Protein AF-A0A371X0A0-F1 (afdb_monomer_lite)

Structure (mmCIF, N/CA/C/O backbone):
data_AF-A0A371X0A0-F1
#
_entry.id   AF-A0A371X0A0-F1
#
loop_
_atom_site.group_PDB
_atom_site.id
_atom_site.type_symbol
_atom_site.label_atom_id
_atom_site.label_alt_id
_atom_site.label_comp_id
_atom_site.label_asym_id
_atom_site.label_entity_id
_atom_site.label_seq_id
_atom_site.pdbx_PDB_ins_code
_atom_site.Cartn_x
_atom_site.Cartn_y
_atom_site.Cartn_z
_atom_site.occupancy
_atom_site.B_iso_or_equiv
_atom_site.auth_seq_id
_atom_site.auth_comp_id
_atom_site.auth_asym_id
_atom_site.auth_atom_id
_atom_site.pdbx_PDB_model_num
ATOM 1 N N . MET A 1 1 ? 24.838 6.302 11.902 1.00 63.06 1 MET A N 1
ATOM 2 C CA . MET A 1 1 ? 24.382 4.923 12.227 1.00 63.06 1 MET A CA 1
ATOM 3 C C . MET A 1 1 ? 23.405 4.929 13.405 1.00 63.06 1 MET A C 1
ATOM 5 O O . MET A 1 1 ? 22.375 4.279 13.304 1.00 63.06 1 MET A O 1
ATOM 9 N N . SER A 1 2 ? 23.668 5.689 14.478 1.00 81.62 2 SER A N 1
ATOM 10 C CA . SER A 1 2 ? 22.725 5.926 15.591 1.00 81.62 2 SER A CA 1
ATOM 11 C C . SER A 1 2 ? 21.409 6.578 15.155 1.00 81.62 2 SER A C 1
ATOM 13 O O . SER A 1 2 ? 20.341 6.151 15.583 1.00 81.62 2 SER A O 1
ATOM 15 N N . ASP A 1 3 ? 21.477 7.566 14.261 1.00 92.31 3 ASP A N 1
ATOM 16 C CA . ASP A 1 3 ? 20.307 8.371 13.875 1.00 92.31 3 ASP A CA 1
ATOM 17 C C . ASP A 1 3 ? 19.263 7.549 13.117 1.00 92.31 3 ASP A C 1
ATOM 19 O O . ASP A 1 3 ? 18.068 7.770 13.268 1.00 92.31 3 ASP A O 1
ATOM 23 N N . PHE A 1 4 ? 19.706 6.539 12.360 1.00 94.00 4 PHE A N 1
ATOM 24 C CA . PHE A 1 4 ? 18.820 5.611 11.661 1.00 94.00 4 PHE A CA 1
ATOM 25 C C . PHE A 1 4 ? 17.914 4.859 12.642 1.00 94.00 4 PHE A C 1
ATOM 27 O O . PHE A 1 4 ? 16.696 4.858 12.484 1.00 94.00 4 PHE A O 1
ATOM 34 N N . TRP A 1 5 ? 18.497 4.267 13.689 1.00 94.19 5 TRP A N 1
ATOM 35 C CA . TRP A 1 5 ? 17.734 3.553 14.716 1.00 94.19 5 TRP A CA 1
ATOM 36 C C . TRP A 1 5 ? 16.781 4.480 15.462 1.00 94.19 5 TRP A C 1
ATOM 38 O O . TRP A 1 5 ? 15.639 4.108 15.729 1.00 94.19 5 TRP A O 1
ATOM 48 N N . LEU A 1 6 ? 17.230 5.703 15.739 1.00 95.75 6 LEU A N 1
ATOM 49 C CA . LEU A 1 6 ? 16.415 6.726 16.381 1.00 95.75 6 LEU A CA 1
ATOM 50 C C . LEU A 1 6 ? 15.191 7.081 15.515 1.00 95.75 6 LEU A C 1
ATOM 52 O O . LEU A 1 6 ? 14.067 7.080 16.015 1.00 95.75 6 LEU A O 1
ATOM 56 N N . ILE A 1 7 ? 15.383 7.287 14.207 1.00 96.00 7 ILE A N 1
ATOM 57 C CA . ILE A 1 7 ? 14.298 7.559 13.251 1.00 96.00 7 ILE A CA 1
ATOM 58 C C . ILE A 1 7 ? 13.327 6.379 13.162 1.00 96.00 7 ILE A C 1
ATOM 60 O O . ILE A 1 7 ? 12.119 6.597 13.203 1.00 96.00 7 ILE A O 1
ATOM 64 N N . VAL A 1 8 ? 13.818 5.139 13.074 1.00 95.88 8 VAL A N 1
ATOM 65 C CA . VAL A 1 8 ? 12.957 3.944 12.990 1.00 95.88 8 VAL A CA 1
ATOM 66 C C . VAL A 1 8 ? 12.071 3.819 14.231 1.00 95.88 8 VAL A C 1
ATOM 68 O O . VAL A 1 8 ? 10.864 3.600 14.106 1.00 95.88 8 VAL A O 1
ATOM 71 N N . VAL A 1 9 ? 12.641 4.005 15.425 1.00 96.50 9 VAL A N 1
ATOM 72 C CA . VAL A 1 9 ? 11.882 3.942 16.683 1.00 96.50 9 VAL A CA 1
ATOM 73 C C . VAL A 1 9 ? 10.857 5.073 16.762 1.00 96.50 9 VAL A C 1
ATOM 75 O O . VAL A 1 9 ? 9.696 4.816 17.086 1.00 96.50 9 VAL A O 1
ATOM 78 N N . LEU A 1 10 ? 11.241 6.307 16.423 1.00 96.94 10 LEU A N 1
ATOM 79 C CA . LEU A 1 10 ? 10.322 7.449 16.437 1.00 96.94 10 LEU A CA 1
ATOM 80 C C . LEU A 1 10 ? 9.198 7.310 15.403 1.00 96.94 10 LEU A C 1
ATOM 82 O O . LEU A 1 10 ? 8.045 7.586 15.726 1.00 96.94 10 LEU A O 1
ATOM 86 N N . ALA A 1 11 ? 9.495 6.840 14.191 1.00 96.75 11 ALA A N 1
ATOM 87 C CA . ALA A 1 11 ? 8.492 6.590 13.157 1.00 96.75 11 ALA A CA 1
ATOM 88 C C . ALA A 1 11 ? 7.511 5.485 13.580 1.00 96.75 11 ALA A C 1
ATOM 90 O O . ALA A 1 11 ? 6.297 5.623 13.401 1.00 96.75 11 ALA A O 1
ATOM 91 N N . GLY A 1 12 ? 8.017 4.416 14.204 1.00 96.38 12 GLY A N 1
ATOM 92 C CA . GLY A 1 12 ? 7.185 3.364 14.786 1.00 96.38 12 GLY A CA 1
ATOM 93 C C . GLY A 1 12 ? 6.273 3.899 15.891 1.00 96.38 12 GLY A C 1
ATOM 94 O O . GLY A 1 12 ? 5.063 3.666 15.860 1.00 96.38 12 GLY A O 1
ATOM 95 N N . LEU A 1 13 ? 6.824 4.682 16.824 1.00 97.62 13 LEU A N 1
ATOM 96 C CA . LEU A 1 13 ? 6.052 5.319 17.893 1.00 97.62 13 LEU A CA 1
ATOM 97 C C . LEU A 1 13 ? 4.958 6.234 17.325 1.00 97.62 13 LEU A C 1
ATOM 99 O O . LEU A 1 13 ? 3.805 6.140 17.742 1.00 97.62 13 LEU A O 1
ATOM 103 N N . LEU A 1 14 ? 5.293 7.067 16.338 1.00 97.06 14 LEU A N 1
ATOM 104 C CA . LEU A 1 14 ? 4.350 7.974 15.684 1.00 97.06 14 LEU A CA 1
ATOM 105 C C . LEU A 1 14 ? 3.230 7.215 14.953 1.00 97.06 14 LEU A C 1
ATOM 107 O O . LEU A 1 14 ? 2.072 7.634 14.986 1.00 97.06 14 LEU A O 1
ATOM 111 N N . THR A 1 15 ? 3.541 6.065 14.349 1.00 95.69 15 THR A N 1
ATOM 112 C CA . THR A 1 15 ? 2.549 5.190 13.700 1.00 95.69 15 THR A CA 1
ATOM 113 C C . THR A 1 15 ? 1.531 4.663 14.712 1.00 95.69 15 THR A C 1
ATOM 115 O O . THR A 1 15 ? 0.322 4.716 14.478 1.00 95.69 15 THR A O 1
ATOM 118 N N . TYR A 1 16 ? 1.989 4.194 15.875 1.00 96.56 16 TYR A N 1
ATOM 119 C CA . TYR A 1 16 ? 1.075 3.745 16.927 1.00 96.56 16 TYR A CA 1
ATOM 120 C C . TYR A 1 16 ? 0.294 4.905 17.543 1.00 96.56 16 TYR A C 1
ATOM 122 O O . TYR A 1 16 ? -0.909 4.772 17.768 1.00 96.56 16 TYR A O 1
ATOM 130 N N . LEU A 1 17 ? 0.941 6.052 17.760 1.00 97.06 17 LEU A N 1
ATOM 131 C CA . LEU A 1 17 ? 0.300 7.235 18.327 1.00 97.06 17 LEU A CA 1
ATOM 132 C C . LEU A 1 17 ? -0.828 7.756 17.426 1.00 97.06 17 LEU A C 1
ATOM 134 O O . LEU A 1 17 ? -1.921 8.028 17.915 1.00 97.06 17 LEU A O 1
ATOM 138 N N . THR A 1 18 ? -0.601 7.833 16.113 1.00 94.81 18 THR A N 1
ATOM 139 C CA . THR A 1 18 ? -1.629 8.244 15.141 1.00 94.81 18 THR A CA 1
ATOM 140 C C . THR A 1 18 ? -2.768 7.227 15.049 1.00 94.81 18 THR A C 1
ATOM 142 O O . THR A 1 18 ? -3.935 7.621 14.998 1.00 94.81 18 THR A O 1
ATOM 145 N N . ARG A 1 19 ? -2.471 5.921 15.127 1.00 95.06 19 ARG A N 1
ATOM 146 C CA . ARG A 1 19 ? -3.497 4.865 15.152 1.00 95.06 19 ARG A CA 1
ATOM 147 C C . ARG A 1 19 ? -4.380 4.930 16.399 1.00 95.06 19 ARG A C 1
ATOM 149 O O . ARG A 1 19 ? -5.604 4.862 16.287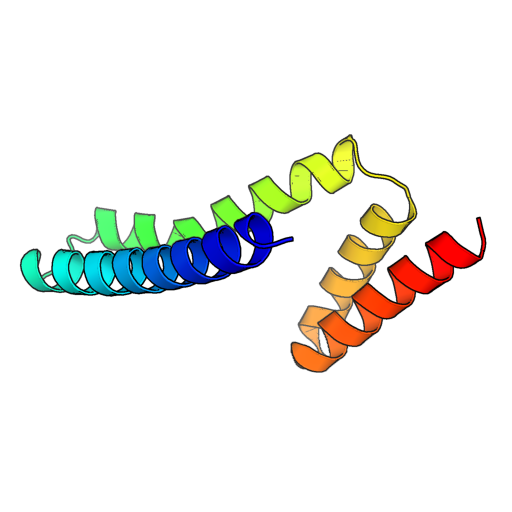 1.00 95.06 19 ARG A O 1
ATOM 156 N N . ILE A 1 20 ? -3.770 5.078 17.577 1.00 96.31 20 ILE A N 1
ATOM 157 C CA . ILE A 1 20 ? -4.492 5.229 18.848 1.00 96.31 20 ILE A CA 1
ATOM 158 C C . ILE A 1 20 ? -5.294 6.532 18.833 1.00 96.31 20 ILE A C 1
ATOM 160 O O . ILE A 1 20 ? -6.473 6.519 19.175 1.00 96.31 20 ILE A O 1
ATOM 164 N N . GLY A 1 21 ? -4.692 7.633 18.378 1.00 94.25 21 GLY A N 1
ATOM 165 C CA . GLY A 1 21 ? -5.351 8.933 18.265 1.00 94.25 21 GLY A CA 1
ATOM 166 C C . GLY A 1 21 ? -6.607 8.883 17.397 1.00 94.25 21 GLY A C 1
ATOM 167 O O . GLY A 1 21 ? -7.657 9.356 17.826 1.00 94.25 21 GLY A O 1
ATOM 168 N N . GLY A 1 22 ? -6.543 8.237 16.228 1.00 91.81 22 GLY A N 1
ATOM 169 C CA . GLY A 1 22 ? -7.715 8.037 15.371 1.00 91.81 22 GLY A CA 1
ATOM 170 C C . GLY A 1 22 ? -8.819 7.225 16.054 1.00 91.81 22 GLY A C 1
ATOM 171 O O . GLY A 1 22 ? -9.985 7.617 16.021 1.00 91.81 22 GLY A O 1
ATOM 172 N N . HIS A 1 23 ? -8.460 6.134 16.738 1.00 92.75 23 HIS A N 1
ATOM 173 C CA . HIS A 1 23 ? -9.429 5.320 17.476 1.00 92.75 23 HIS A CA 1
ATOM 174 C C . HIS A 1 23 ? -10.091 6.096 18.627 1.00 92.75 23 HIS A C 1
ATOM 176 O O . HIS A 1 23 ? -11.308 6.032 18.795 1.00 92.75 23 HIS A O 1
ATOM 182 N N . LEU A 1 24 ? -9.309 6.861 19.396 1.00 94.38 24 LEU A N 1
ATOM 183 C CA . LEU A 1 24 ? -9.818 7.704 20.480 1.00 94.38 24 LEU A CA 1
ATOM 184 C C . LEU A 1 24 ? -10.716 8.831 19.961 1.00 94.38 24 LEU A C 1
ATOM 186 O O . LEU A 1 24 ? -11.746 9.098 20.572 1.00 94.38 24 LEU A O 1
ATOM 190 N N . LEU A 1 25 ? -10.366 9.456 18.833 1.00 91.19 25 LEU A N 1
ATOM 191 C CA . LEU A 1 25 ? -11.163 10.516 18.215 1.00 91.19 25 LEU A CA 1
ATOM 192 C C . LEU A 1 25 ? -12.524 9.993 17.743 1.00 91.19 25 LEU A C 1
ATOM 194 O O . LEU A 1 25 ? -13.550 10.584 18.074 1.00 91.19 25 LEU A O 1
ATOM 198 N N . ILE A 1 26 ? -12.547 8.861 17.029 1.00 91.31 26 ILE A N 1
ATOM 199 C CA . ILE A 1 26 ? -13.801 8.224 16.593 1.00 91.31 26 ILE A CA 1
ATOM 200 C C . ILE A 1 26 ? -14.643 7.839 17.815 1.00 91.31 26 ILE A C 1
ATOM 202 O O . ILE A 1 26 ? -15.842 8.111 17.854 1.00 91.31 26 ILE A O 1
ATOM 206 N N . LYS A 1 27 ? -14.009 7.285 18.856 1.00 90.88 27 LYS A N 1
ATOM 207 C CA . LYS A 1 27 ? -14.681 6.947 20.116 1.00 90.88 27 LYS A CA 1
ATOM 208 C C . LYS A 1 27 ? -15.251 8.179 20.834 1.00 90.88 27 LYS A C 1
ATOM 210 O O . LYS A 1 27 ? -16.310 8.071 21.441 1.00 90.88 27 LYS A O 1
ATOM 215 N N . ALA A 1 28 ? -14.574 9.326 20.773 1.00 88.38 28 ALA A N 1
ATOM 216 C CA . ALA A 1 28 ? -15.022 10.573 21.395 1.00 88.38 28 ALA A CA 1
ATOM 217 C C . ALA A 1 28 ? -16.211 11.213 20.660 1.00 88.38 28 ALA A C 1
ATOM 219 O O . ALA A 1 28 ? -17.076 11.800 21.303 1.00 88.38 28 ALA A O 1
ATOM 220 N N . ILE A 1 29 ? -16.270 11.080 19.330 1.00 86.50 29 ILE A N 1
ATOM 221 C CA . ILE A 1 29 ? -17.406 11.539 18.513 1.00 86.50 29 ILE A CA 1
ATOM 222 C C . ILE A 1 29 ? -18.649 10.671 18.771 1.00 86.50 29 ILE A C 1
ATOM 224 O O . ILE A 1 29 ? -19.774 11.163 18.709 1.00 86.50 29 ILE A O 1
ATOM 228 N N . GLY A 1 30 ? -18.457 9.392 19.108 1.00 84.88 30 GLY A N 1
ATOM 229 C CA . GLY A 1 30 ? -19.548 8.465 19.387 1.00 84.88 30 GLY A CA 1
ATOM 230 C C . GLY A 1 30 ? -20.234 8.024 18.097 1.00 84.88 30 GLY A C 1
ATOM 231 O O . GLY A 1 30 ? -19.736 7.136 17.409 1.00 84.88 30 GLY A O 1
ATOM 232 N N . THR A 1 31 ? -21.379 8.624 17.766 1.00 86.50 31 THR A N 1
ATOM 233 C CA . THR A 1 31 ? -22.119 8.312 16.536 1.00 86.50 31 THR A CA 1
ATOM 234 C C . THR A 1 31 ? -21.579 9.120 15.359 1.00 86.50 31 THR A C 1
ATOM 236 O O . THR A 1 31 ? -21.654 10.349 15.326 1.00 86.50 31 THR A O 1
ATOM 239 N N . LEU A 1 32 ? -21.029 8.425 14.362 1.00 86.88 32 LEU A N 1
ATOM 240 C CA . LEU A 1 32 ? -20.532 9.061 13.146 1.00 86.88 32 LEU A CA 1
ATOM 241 C C . LEU A 1 32 ? -21.719 9.592 12.319 1.00 86.88 32 LEU A C 1
ATOM 243 O O . LEU A 1 32 ? -22.633 8.829 12.009 1.00 86.88 32 LEU A O 1
ATOM 247 N N . PRO A 1 33 ? -21.747 10.887 11.951 1.00 90.75 33 PRO A N 1
ATOM 248 C CA . PRO A 1 33 ? -22.784 11.405 11.070 1.00 90.75 33 PRO A CA 1
ATOM 249 C C . PRO A 1 33 ? -22.628 10.803 9.658 1.00 90.75 33 PRO A C 1
ATOM 251 O O . PRO A 1 33 ? -21.492 10.641 9.202 1.00 90.75 33 PRO A O 1
ATOM 254 N N . PRO A 1 34 ? -23.723 10.580 8.901 1.00 91.31 34 PRO A N 1
ATOM 255 C CA . PRO A 1 34 ? -23.680 9.871 7.612 1.00 91.31 34 PRO A CA 1
ATOM 256 C C . PRO A 1 34 ? -22.706 10.463 6.580 1.00 91.31 34 PRO A C 1
ATOM 258 O O . PRO A 1 34 ? -22.139 9.757 5.753 1.00 91.31 34 PRO A O 1
ATOM 261 N N . ARG A 1 35 ? -22.481 11.784 6.629 1.00 93.38 35 ARG A N 1
ATOM 262 C CA . ARG A 1 35 ? -21.549 12.483 5.727 1.00 93.38 35 ARG A CA 1
ATOM 263 C C . ARG A 1 35 ? -20.084 12.179 6.048 1.00 93.38 35 ARG A C 1
ATOM 265 O O . ARG A 1 35 ? -19.262 12.181 5.140 1.00 93.38 35 ARG A O 1
ATOM 272 N N . LEU A 1 36 ? -19.759 11.964 7.325 1.00 91.94 36 LEU A N 1
ATOM 273 C CA . LEU A 1 36 ? -18.399 11.655 7.761 1.00 91.94 36 LEU A CA 1
ATOM 274 C C . LEU A 1 36 ? -18.058 10.193 7.479 1.00 91.94 36 LEU A C 1
ATOM 276 O O . LEU A 1 36 ? -16.962 9.924 7.012 1.00 91.94 36 LEU A O 1
ATOM 280 N N . GLU A 1 37 ? -18.995 9.273 7.699 1.00 92.25 37 GLU A N 1
ATOM 281 C CA . GLU A 1 37 ? -18.823 7.856 7.357 1.00 92.25 37 GLU A CA 1
ATOM 282 C C . GLU A 1 37 ? -18.547 7.674 5.858 1.00 92.25 37 GLU A C 1
ATOM 284 O O . GLU A 1 37 ? -17.504 7.145 5.487 1.00 92.25 37 GLU A O 1
ATOM 289 N N . ALA A 1 38 ? -19.383 8.269 4.999 1.00 94.19 38 ALA A N 1
ATOM 290 C CA . ALA A 1 38 ? -19.170 8.241 3.551 1.00 94.19 38 ALA A CA 1
ATOM 291 C C . ALA A 1 38 ? -17.827 8.868 3.127 1.00 94.19 38 ALA A C 1
ATOM 293 O O . ALA A 1 38 ? -17.191 8.405 2.180 1.00 94.19 38 ALA A O 1
ATOM 294 N N . ALA A 1 39 ? -17.381 9.923 3.819 1.00 93.25 39 ALA A N 1
ATOM 295 C CA . ALA A 1 39 ? -16.071 10.510 3.566 1.00 93.25 39 ALA A CA 1
ATOM 296 C C . ALA A 1 39 ? -14.942 9.547 3.960 1.00 93.25 39 ALA A C 1
ATOM 298 O O . ALA A 1 39 ? -14.020 9.358 3.171 1.00 93.25 39 ALA A O 1
ATOM 299 N N . LEU A 1 40 ? -15.021 8.923 5.141 1.00 92.81 40 LEU A N 1
ATOM 300 C CA . LEU A 1 40 ? -14.025 7.969 5.637 1.00 92.81 40 LEU A CA 1
ATOM 301 C C . LEU A 1 40 ? -13.917 6.727 4.744 1.00 92.81 40 LEU A C 1
ATOM 303 O O . LEU A 1 40 ? -12.799 6.300 4.465 1.00 92.81 40 LEU A O 1
ATOM 307 N N . ASP A 1 41 ? -15.031 6.210 4.229 1.00 94.38 41 ASP A N 1
ATOM 308 C CA . ASP A 1 41 ? -15.039 5.079 3.290 1.00 94.38 41 ASP A C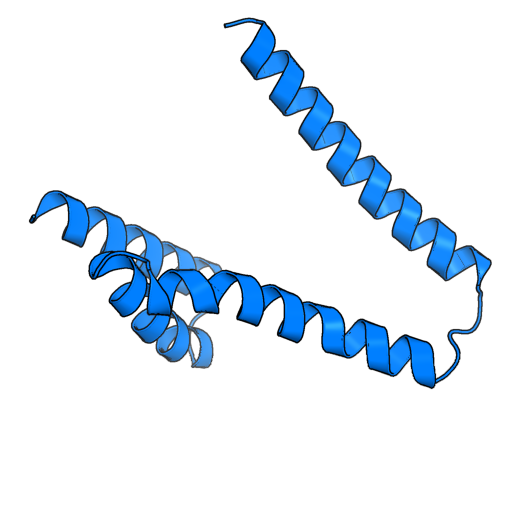A 1
ATOM 309 C C . ASP A 1 41 ? -14.379 5.420 1.944 1.00 94.38 41 ASP A C 1
ATOM 311 O O . ASP A 1 41 ? -13.786 4.557 1.291 1.00 94.38 41 ASP A O 1
ATOM 315 N N . ALA A 1 42 ? -14.422 6.691 1.532 1.00 95.75 42 ALA A N 1
ATOM 316 C CA . ALA A 1 42 ? -13.771 7.163 0.311 1.00 95.75 42 ALA A CA 1
ATOM 317 C C . ALA A 1 42 ? -12.258 7.412 0.478 1.00 95.75 42 ALA A C 1
ATOM 319 O O . ALA A 1 42 ? -11.522 7.392 -0.515 1.00 95.75 42 ALA A O 1
ATOM 320 N N . VAL A 1 43 ? -11.767 7.629 1.709 1.00 95.12 43 VAL A N 1
ATOM 321 C CA . VAL A 1 43 ? -10.352 7.958 1.978 1.00 95.12 43 VAL A CA 1
ATOM 322 C C . VAL A 1 43 ? -9.383 6.891 1.447 1.00 95.12 43 VAL A C 1
ATOM 324 O O . VAL A 1 43 ? -8.441 7.274 0.748 1.00 95.12 43 VAL A O 1
ATOM 327 N N . PRO A 1 44 ? -9.559 5.578 1.706 1.00 93.88 44 PRO A N 1
ATOM 328 C CA . PRO A 1 44 ? -8.614 4.564 1.239 1.00 93.88 44 PRO A CA 1
ATOM 329 C C . PRO A 1 44 ? -8.474 4.545 -0.282 1.00 93.88 44 PRO A C 1
ATOM 331 O O . PRO A 1 44 ? -7.358 4.498 -0.798 1.00 93.88 44 PRO A O 1
ATOM 334 N N . ALA A 1 45 ? -9.593 4.640 -1.005 1.00 92.81 45 ALA A N 1
ATOM 335 C CA . ALA A 1 45 ? -9.577 4.683 -2.462 1.00 92.81 45 ALA A CA 1
ATOM 336 C C . ALA A 1 45 ? -8.836 5.932 -2.967 1.00 92.81 45 ALA A C 1
ATOM 338 O O . ALA A 1 45 ? -7.943 5.820 -3.808 1.00 92.81 45 ALA A O 1
ATOM 339 N N . ALA A 1 46 ? -9.134 7.105 -2.399 1.00 95.75 46 ALA A N 1
ATOM 340 C CA . ALA A 1 46 ? -8.472 8.354 -2.765 1.00 95.75 46 ALA A CA 1
ATOM 341 C C . ALA A 1 46 ? -6.950 8.293 -2.537 1.00 95.75 46 ALA A C 1
ATOM 343 O O . ALA A 1 46 ? -6.181 8.599 -3.447 1.00 95.75 46 ALA A O 1
ATOM 344 N N . VAL A 1 47 ? -6.502 7.827 -1.367 1.00 96.19 47 VAL A N 1
ATOM 345 C CA . VAL A 1 47 ? -5.071 7.742 -1.022 1.00 96.19 47 VAL A CA 1
ATOM 346 C C . VAL A 1 47 ? -4.328 6.743 -1.911 1.00 96.19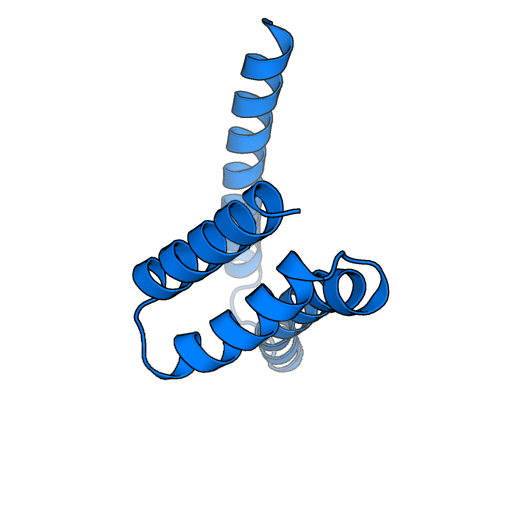 47 VAL A C 1
ATOM 348 O O . VAL A 1 47 ? -3.232 7.032 -2.381 1.00 96.19 47 VAL A O 1
ATOM 351 N N . LEU A 1 48 ? -4.909 5.575 -2.190 1.00 94.31 48 LEU A N 1
ATOM 352 C CA . LEU A 1 48 ? -4.270 4.606 -3.083 1.00 94.31 48 LEU A CA 1
ATOM 353 C C . LEU A 1 48 ? -4.118 5.176 -4.498 1.00 94.31 48 LEU A C 1
ATOM 355 O O . LEU A 1 48 ? -3.042 5.085 -5.089 1.00 94.31 48 LEU A O 1
ATOM 359 N N . THR A 1 49 ? -5.159 5.824 -5.028 1.00 93.12 49 THR A N 1
ATOM 360 C CA . THR A 1 49 ? -5.090 6.424 -6.371 1.00 93.12 49 THR A CA 1
ATOM 361 C C . THR A 1 49 ? -4.053 7.540 -6.467 1.00 93.12 49 THR A C 1
ATOM 363 O O . THR A 1 49 ? -3.346 7.613 -7.472 1.00 93.12 49 THR A O 1
ATOM 366 N N . THR A 1 50 ? -3.888 8.360 -5.423 1.00 95.25 50 THR A N 1
ATOM 367 C CA . THR A 1 50 ? -2.881 9.433 -5.413 1.00 95.25 50 THR A CA 1
ATOM 368 C C . THR A 1 50 ? -1.455 8.902 -5.314 1.00 95.25 50 THR A C 1
ATOM 370 O O . THR A 1 50 ? -0.543 9.553 -5.813 1.00 95.25 50 THR A O 1
ATOM 373 N N . ILE A 1 51 ? -1.248 7.718 -4.730 1.00 94.56 51 ILE A N 1
ATOM 374 C CA . ILE A 1 51 ? 0.057 7.044 -4.705 1.00 94.56 51 ILE A CA 1
ATOM 375 C C . ILE A 1 51 ? 0.382 6.435 -6.078 1.00 94.56 51 ILE A C 1
ATOM 377 O O . ILE A 1 51 ? 1.512 6.552 -6.549 1.00 94.56 51 ILE A O 1
ATOM 381 N N . PHE A 1 52 ? -0.592 5.816 -6.752 1.00 92.38 52 PHE A N 1
ATOM 382 C CA . PHE A 1 52 ? -0.359 5.164 -8.047 1.00 92.38 52 PHE A CA 1
ATOM 383 C C . PHE A 1 52 ? -0.255 6.142 -9.224 1.00 92.38 52 PHE A C 1
ATOM 385 O O . PHE A 1 52 ? 0.550 5.920 -10.129 1.00 92.38 52 PHE A O 1
ATOM 392 N N . ALA A 1 53 ? -1.033 7.228 -9.224 1.00 94.25 53 ALA A N 1
ATOM 393 C CA . ALA A 1 53 ? -1.047 8.217 -10.303 1.00 94.25 53 ALA A CA 1
ATOM 394 C C . ALA A 1 53 ? 0.349 8.762 -10.688 1.00 94.25 53 ALA A C 1
ATOM 396 O O . ALA A 1 53 ? 0.694 8.690 -11.870 1.00 94.25 53 ALA A O 1
ATOM 397 N N . PRO A 1 54 ? 1.196 9.256 -9.759 1.00 94.06 54 PRO A N 1
ATOM 398 C CA . PRO A 1 54 ? 2.528 9.742 -10.110 1.00 94.06 54 PRO A CA 1
ATOM 399 C C . PRO A 1 54 ? 3.440 8.621 -10.617 1.00 94.06 54 PRO A C 1
ATOM 401 O O . PRO A 1 54 ? 4.255 8.859 -11.501 1.00 94.06 54 PRO A O 1
ATOM 404 N N . VAL A 1 55 ? 3.288 7.383 -10.140 1.00 93.06 55 VAL A N 1
ATOM 405 C CA . VAL A 1 55 ? 4.075 6.252 -10.661 1.00 93.06 55 VAL A CA 1
ATOM 406 C C . VAL A 1 55 ? 3.711 5.961 -12.120 1.00 93.06 55 VAL A C 1
ATOM 408 O O . VAL A 1 55 ? 4.588 5.688 -12.934 1.00 93.06 55 VAL A O 1
ATOM 411 N N . ILE A 1 56 ? 2.437 6.101 -12.490 1.00 92.56 56 ILE A N 1
ATOM 412 C CA . ILE A 1 56 ? 1.989 5.931 -13.879 1.00 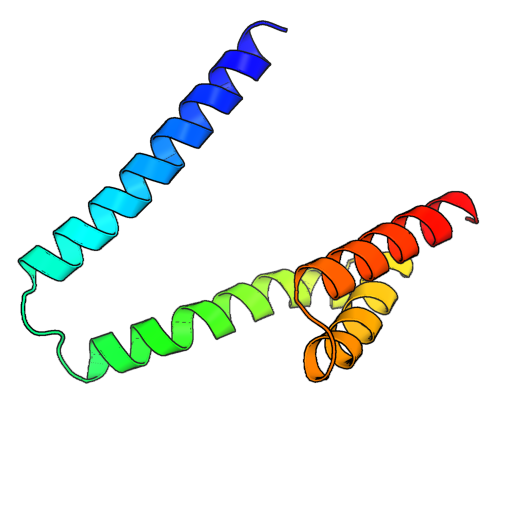92.56 56 ILE A CA 1
ATOM 413 C C . ILE A 1 56 ? 2.485 7.072 -14.778 1.00 92.56 56 ILE A C 1
ATOM 415 O O . ILE A 1 56 ? 2.860 6.824 -15.923 1.00 92.56 56 ILE A O 1
ATOM 419 N N . VAL A 1 57 ? 2.488 8.314 -14.285 1.00 95.00 57 VAL A N 1
ATOM 420 C CA . VAL A 1 57 ? 2.851 9.497 -15.086 1.00 95.00 57 VAL A CA 1
ATOM 421 C C . VAL A 1 57 ? 4.365 9.679 -15.185 1.00 95.00 57 VAL A C 1
ATOM 423 O O . VAL A 1 57 ? 4.895 9.817 -16.289 1.00 95.00 57 VAL A O 1
ATOM 426 N N . SER A 1 58 ? 5.063 9.663 -14.050 1.00 94.12 58 SER A N 1
ATOM 427 C CA . SER A 1 58 ? 6.487 10.000 -13.928 1.00 94.12 58 SER A CA 1
ATOM 428 C C . SER A 1 58 ? 7.380 8.843 -13.477 1.00 94.12 58 SER A C 1
ATOM 430 O O . SER A 1 58 ? 8.589 9.024 -13.430 1.00 94.12 58 SER A O 1
ATOM 432 N N . GLY A 1 59 ? 6.827 7.675 -13.133 1.00 89.19 59 GLY A N 1
ATOM 433 C CA . GLY A 1 59 ? 7.627 6.503 -12.754 1.00 89.19 59 GLY A CA 1
ATOM 434 C C . GLY A 1 59 ? 8.252 5.789 -13.953 1.00 89.19 59 GLY A C 1
ATOM 435 O O . GLY A 1 59 ? 7.853 6.030 -15.099 1.00 89.19 59 GLY A O 1
ATOM 436 N N . ASP A 1 60 ? 9.199 4.890 -13.687 1.00 92.69 60 ASP A N 1
ATOM 437 C CA . ASP A 1 60 ? 9.877 4.104 -14.718 1.00 92.69 60 ASP A CA 1
ATOM 438 C C . ASP A 1 60 ? 8.995 2.956 -15.245 1.00 92.69 60 ASP A C 1
ATOM 440 O O . ASP A 1 60 ? 7.928 2.623 -14.715 1.00 92.69 60 ASP A O 1
ATOM 444 N N . TRP A 1 61 ? 9.417 2.362 -16.363 1.00 93.81 61 TRP A N 1
ATOM 445 C CA . TRP A 1 61 ? 8.676 1.290 -17.031 1.00 93.81 61 TRP A CA 1
ATOM 446 C C . TRP A 1 61 ? 8.436 0.041 -16.155 1.00 93.81 61 TRP A C 1
ATOM 448 O O . TRP A 1 61 ? 7.319 -0.490 -16.204 1.00 93.81 61 TRP A O 1
ATOM 458 N N . PRO A 1 62 ? 9.401 -0.420 -15.325 1.00 94.31 62 PRO A N 1
ATOM 459 C CA . PRO A 1 62 ? 9.193 -1.567 -14.441 1.00 94.31 62 PRO A CA 1
ATOM 460 C C . PRO A 1 62 ? 8.012 -1.392 -13.480 1.00 94.31 62 PRO A C 1
ATOM 462 O O . PRO A 1 62 ? 7.185 -2.293 -13.332 1.00 94.31 62 PRO A O 1
ATOM 465 N N . GLU A 1 63 ? 7.889 -0.226 -12.853 1.00 93.62 63 GLU A N 1
ATOM 466 C CA . GLU A 1 63 ? 6.864 0.073 -11.855 1.00 93.62 63 GLU A CA 1
ATOM 467 C C . GLU A 1 63 ? 5.488 0.211 -12.506 1.00 93.62 63 GLU A C 1
ATOM 469 O O . GLU A 1 63 ? 4.497 -0.280 -11.963 1.00 93.62 63 GLU A O 1
ATOM 474 N N . ARG A 1 64 ? 5.419 0.814 -13.700 1.00 94.81 64 ARG A N 1
ATOM 475 C CA . ARG A 1 64 ? 4.172 0.906 -14.478 1.00 94.81 64 ARG A CA 1
ATOM 476 C C . ARG A 1 64 ? 3.627 -0.476 -14.821 1.00 94.81 64 ARG A C 1
ATOM 478 O O . ARG A 1 64 ? 2.446 -0.741 -14.594 1.00 94.81 64 ARG A O 1
ATOM 485 N N . ILE A 1 65 ? 4.481 -1.366 -15.330 1.00 94.62 65 ILE A N 1
ATOM 486 C CA . ILE A 1 65 ? 4.088 -2.745 -15.646 1.00 94.62 65 ILE A CA 1
ATOM 487 C C . ILE A 1 65 ? 3.677 -3.476 -14.369 1.00 94.62 65 ILE A C 1
ATOM 489 O O . ILE A 1 65 ? 2.639 -4.141 -14.355 1.00 94.62 65 ILE A O 1
ATOM 493 N N . ALA A 1 66 ? 4.442 -3.324 -13.287 1.00 94.81 66 ALA A N 1
ATOM 494 C CA . ALA A 1 66 ? 4.134 -3.969 -12.020 1.00 94.81 66 ALA A CA 1
ATOM 495 C C . ALA A 1 66 ? 2.776 -3.543 -11.456 1.00 94.81 66 ALA A C 1
ATOM 497 O O . ALA A 1 66 ? 2.032 -4.404 -10.994 1.00 94.81 66 ALA A O 1
ATOM 498 N N . ILE A 1 67 ? 2.402 -2.263 -11.549 1.00 94.12 67 ILE A N 1
ATOM 499 C CA . ILE A 1 67 ? 1.071 -1.791 -11.135 1.00 94.12 67 ILE A CA 1
ATOM 500 C C . ILE A 1 67 ? -0.031 -2.498 -11.929 1.00 94.12 67 ILE A C 1
ATOM 502 O O . ILE A 1 67 ? -0.983 -3.001 -11.333 1.00 94.12 67 ILE A O 1
ATOM 506 N N . VAL A 1 68 ? 0.100 -2.573 -13.257 1.00 94.75 68 VAL A N 1
ATOM 507 C CA . VAL A 1 68 ? -0.904 -3.217 -14.120 1.00 94.75 68 VAL A CA 1
ATOM 508 C C . VAL A 1 68 ? -1.020 -4.706 -13.795 1.00 94.75 68 VAL A C 1
ATOM 510 O O . VAL A 1 68 ? -2.123 -5.208 -13.574 1.00 94.75 68 VAL A O 1
ATOM 513 N N . VAL A 1 69 ? 0.112 -5.408 -13.700 1.00 95.25 69 VAL A N 1
ATOM 514 C CA . VAL A 1 69 ? 0.152 -6.841 -13.375 1.00 95.25 69 VAL A CA 1
ATOM 515 C C . VAL A 1 69 ? -0.444 -7.099 -11.991 1.00 95.25 69 VAL A C 1
ATOM 517 O O . VAL A 1 69 ? -1.349 -7.922 -11.863 1.00 95.25 69 VAL A O 1
ATOM 520 N N . CYS A 1 70 ? -0.009 -6.369 -10.962 1.00 95.06 70 CYS A N 1
ATOM 521 C CA . CYS A 1 70 ? -0.551 -6.497 -9.610 1.00 95.06 70 CYS A CA 1
ATOM 522 C C . CYS A 1 70 ? -2.052 -6.197 -9.555 1.00 95.06 70 CYS A C 1
ATOM 524 O O . CYS A 1 70 ? -2.768 -6.897 -8.842 1.00 95.06 70 CYS A O 1
ATOM 526 N N . GLY A 1 71 ? -2.537 -5.218 -10.325 1.00 93.88 71 GLY A N 1
ATOM 527 C CA . GLY A 1 71 ? -3.962 -4.907 -10.436 1.00 93.88 71 GLY A CA 1
ATOM 528 C C . GLY A 1 71 ? -4.784 -6.098 -10.932 1.00 93.88 71 GLY A C 1
ATOM 529 O O . GLY A 1 71 ? -5.801 -6.435 -10.329 1.00 93.88 71 GLY A O 1
ATOM 530 N N . PHE A 1 72 ? -4.314 -6.798 -11.970 1.00 96.06 72 PHE A N 1
ATOM 531 C CA . PHE A 1 72 ? -4.974 -8.018 -12.452 1.00 96.06 72 PHE A CA 1
ATOM 532 C C . PHE A 1 72 ? -4.865 -9.179 -11.462 1.00 96.06 72 PHE A C 1
ATOM 534 O O . PHE A 1 72 ? -5.843 -9.890 -11.223 1.00 96.06 72 PHE A O 1
ATOM 541 N N . LEU A 1 73 ? -3.688 -9.375 -10.868 1.00 96.19 73 LEU A N 1
ATOM 542 C CA . LEU A 1 73 ? -3.455 -10.465 -9.925 1.00 96.19 73 LEU A CA 1
ATOM 543 C C . LEU A 1 73 ? -4.276 -10.302 -8.639 1.00 96.19 73 LEU A C 1
ATOM 545 O O . LEU A 1 73 ? -4.749 -11.299 -8.092 1.00 96.19 73 LEU A O 1
ATOM 549 N N . ALA A 1 74 ? -4.506 -9.067 -8.185 1.00 95.00 74 ALA A N 1
ATOM 550 C CA . ALA A 1 74 ? -5.268 -8.771 -6.971 1.00 95.00 74 ALA A CA 1
ATOM 551 C C . ALA A 1 74 ? -6.735 -9.224 -7.048 1.00 95.00 74 ALA A C 1
ATOM 553 O O . ALA A 1 74 ? -7.369 -9.408 -6.014 1.00 95.00 74 ALA A O 1
ATOM 554 N N . LEU A 1 75 ? -7.266 -9.461 -8.253 1.00 95.50 75 LEU A N 1
ATOM 555 C CA . LEU A 1 75 ? -8.627 -9.966 -8.447 1.00 95.50 75 LEU A CA 1
ATOM 556 C C . LEU A 1 75 ? -8.776 -11.460 -8.126 1.00 95.50 75 LEU A C 1
ATOM 558 O O . LEU A 1 75 ? -9.899 -11.930 -7.954 1.00 95.50 75 LEU A O 1
ATOM 562 N N . ARG A 1 76 ? -7.678 -12.229 -8.102 1.00 94.88 76 ARG A N 1
ATOM 563 C CA . ARG A 1 76 ? -7.732 -13.693 -7.914 1.00 94.88 76 ARG A CA 1
ATOM 564 C C . ARG A 1 76 ? -6.758 -14.253 -6.882 1.00 94.88 76 ARG A C 1
ATOM 566 O O . ARG A 1 76 ? -6.998 -15.353 -6.391 1.00 94.88 76 ARG A O 1
ATOM 573 N N . LEU A 1 77 ? -5.668 -13.554 -6.574 1.00 95.31 77 LEU A N 1
ATOM 574 C CA . LEU A 1 77 ? -4.616 -14.037 -5.679 1.00 95.31 77 LEU A CA 1
ATOM 575 C C . LEU A 1 77 ? -4.669 -13.366 -4.298 1.00 95.31 77 LEU A C 1
ATOM 577 O O . LEU A 1 77 ? -5.099 -12.218 -4.183 1.00 95.31 77 LEU A O 1
ATOM 581 N N . PRO A 1 78 ? -4.186 -14.052 -3.243 1.00 95.81 78 PRO A N 1
ATOM 582 C CA . PRO A 1 78 ? -4.056 -13.454 -1.921 1.00 95.81 78 PRO A CA 1
ATOM 583 C C . PR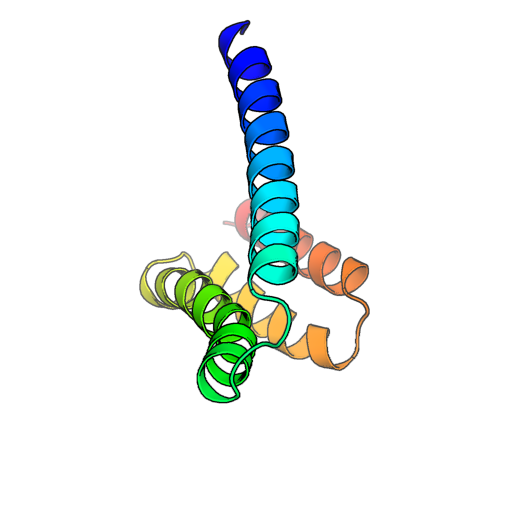O A 1 78 ? -2.997 -12.343 -1.916 1.00 95.81 78 PRO A C 1
ATOM 585 O O . PRO A 1 78 ? -2.022 -12.392 -2.666 1.00 95.81 78 PRO A O 1
ATOM 588 N N . LEU A 1 79 ? -3.152 -11.382 -0.999 1.00 93.88 79 LEU A N 1
ATOM 589 C CA . LEU A 1 79 ? -2.309 -10.182 -0.904 1.00 93.88 79 LEU A CA 1
ATOM 590 C C . LEU A 1 79 ? -0.806 -10.491 -0.816 1.00 93.88 79 LEU A C 1
ATOM 592 O O . LEU A 1 79 ? 0.008 -9.824 -1.442 1.00 93.88 79 LEU A O 1
ATOM 596 N N . ILE A 1 80 ? -0.422 -11.524 -0.065 1.00 95.94 80 ILE A N 1
ATOM 597 C CA . ILE A 1 80 ? 0.992 -11.906 0.069 1.00 95.94 80 ILE A CA 1
ATOM 598 C C . ILE A 1 80 ? 1.559 -12.378 -1.277 1.00 95.94 80 ILE A C 1
ATOM 600 O O . ILE A 1 80 ? 2.681 -12.022 -1.630 1.00 95.94 80 ILE A O 1
ATOM 604 N N . ALA A 1 81 ? 0.779 -13.140 -2.050 1.00 95.44 81 ALA A N 1
ATOM 605 C CA . ALA A 1 81 ? 1.219 -13.639 -3.348 1.00 95.44 81 ALA A CA 1
ATOM 606 C C . ALA A 1 81 ? 1.343 -12.504 -4.372 1.00 95.44 81 ALA A C 1
ATOM 608 O O . ALA A 1 81 ? 2.343 -12.437 -5.082 1.00 95.44 81 ALA A O 1
ATOM 609 N N . THR A 1 82 ? 0.377 -11.583 -4.425 1.00 95.94 82 THR A N 1
ATOM 610 C CA . THR A 1 82 ? 0.451 -10.433 -5.338 1.00 95.94 82 THR A CA 1
ATOM 611 C C . THR A 1 82 ? 1.627 -9.519 -5.028 1.00 95.94 82 THR A C 1
ATOM 613 O O . THR A 1 82 ? 2.337 -9.121 -5.950 1.00 95.94 82 THR A O 1
ATOM 616 N N . VAL A 1 83 ? 1.891 -9.246 -3.747 1.00 95.12 83 VAL A N 1
ATOM 617 C CA . VAL A 1 83 ? 3.055 -8.451 -3.326 1.00 95.12 83 VAL A CA 1
ATOM 618 C C . VAL A 1 83 ? 4.364 -9.148 -3.697 1.00 95.12 83 VAL A C 1
ATOM 620 O O . VAL A 1 83 ? 5.251 -8.501 -4.251 1.00 95.12 83 VAL A O 1
ATOM 623 N N . ALA A 1 84 ? 4.486 -10.456 -3.450 1.00 96.62 84 ALA A N 1
ATOM 624 C CA . ALA A 1 84 ? 5.693 -11.208 -3.789 1.00 96.62 84 ALA A CA 1
ATOM 625 C C . ALA A 1 84 ? 5.971 -11.199 -5.302 1.00 96.62 84 ALA A C 1
ATOM 627 O O . ALA A 1 84 ? 7.100 -10.943 -5.719 1.00 96.62 84 ALA A O 1
ATOM 628 N N . ILE A 1 85 ? 4.936 -11.424 -6.121 1.00 96.25 85 ILE A N 1
ATOM 629 C CA . ILE A 1 85 ? 5.052 -11.405 -7.585 1.00 96.25 85 ILE A CA 1
ATOM 630 C C . ILE A 1 85 ? 5.408 -10.000 -8.080 1.00 96.25 85 ILE A C 1
ATOM 632 O O . ILE A 1 85 ? 6.315 -9.861 -8.896 1.00 96.25 85 ILE A O 1
ATOM 636 N N . GLY A 1 86 ? 4.743 -8.960 -7.571 1.00 95.25 86 GLY A N 1
ATOM 637 C CA . GLY A 1 86 ? 5.014 -7.574 -7.954 1.00 95.25 86 GLY A CA 1
ATOM 638 C C . GLY A 1 86 ? 6.434 -7.126 -7.614 1.00 95.25 86 GLY A C 1
ATOM 639 O O . GLY A 1 86 ? 7.140 -6.606 -8.476 1.00 95.25 86 GLY A O 1
ATOM 640 N N . ALA A 1 87 ? 6.877 -7.372 -6.378 1.00 95.75 87 ALA A N 1
ATOM 641 C CA . ALA A 1 87 ? 8.231 -7.039 -5.942 1.00 95.75 87 ALA A CA 1
ATOM 642 C C . ALA A 1 87 ? 9.290 -7.812 -6.742 1.00 95.75 87 ALA A C 1
ATOM 644 O O . ALA A 1 87 ? 10.275 -7.225 -7.192 1.00 95.75 87 ALA A O 1
ATOM 645 N N . GLY A 1 88 ? 9.060 -9.110 -6.968 1.00 96.38 88 GLY A N 1
ATOM 646 C CA . GLY A 1 88 ? 9.929 -9.945 -7.793 1.00 96.38 88 GLY A CA 1
ATOM 647 C C . GLY A 1 88 ? 10.018 -9.449 -9.236 1.00 96.38 88 GLY A C 1
ATOM 648 O O . GLY A 1 88 ? 11.116 -9.344 -9.774 1.00 96.38 88 GLY A O 1
ATOM 649 N N . LEU A 1 89 ? 8.889 -9.076 -9.843 1.00 95.56 89 LEU A N 1
ATOM 650 C CA . LEU A 1 89 ? 8.846 -8.538 -11.202 1.00 95.56 89 LEU A CA 1
ATOM 651 C C . LEU A 1 89 ? 9.665 -7.248 -11.326 1.00 95.56 89 LEU A C 1
ATOM 653 O O . LEU A 1 89 ? 10.506 -7.159 -12.217 1.00 95.56 89 LEU A O 1
ATOM 657 N N . VAL A 1 90 ? 9.473 -6.276 -10.424 1.00 95.56 90 VAL A N 1
ATOM 658 C CA . VAL A 1 90 ? 10.245 -5.018 -10.449 1.00 95.56 90 VAL A CA 1
ATOM 659 C C . VAL A 1 90 ? 11.737 -5.292 -10.264 1.00 95.56 90 V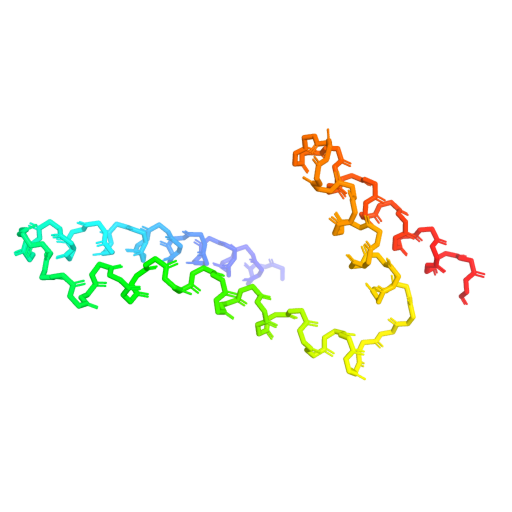AL A C 1
ATOM 661 O O . VAL A 1 90 ? 12.551 -4.752 -11.011 1.00 95.56 90 VAL A O 1
ATOM 664 N N . ALA A 1 91 ? 12.105 -6.150 -9.307 1.00 96.06 91 ALA A N 1
ATOM 665 C CA . ALA A 1 91 ? 13.500 -6.502 -9.055 1.00 96.06 91 ALA A CA 1
ATOM 666 C C . ALA A 1 91 ? 14.160 -7.163 -10.276 1.00 96.06 91 ALA A C 1
ATOM 668 O O . ALA A 1 91 ? 15.278 -6.802 -10.634 1.00 96.06 91 ALA A O 1
ATOM 669 N N . LEU A 1 92 ? 13.460 -8.085 -10.945 1.00 96.00 92 LEU A N 1
ATOM 670 C CA . LEU A 1 92 ? 13.953 -8.748 -12.154 1.00 96.00 92 LEU A CA 1
ATOM 671 C C . LEU A 1 92 ? 14.084 -7.778 -13.330 1.00 96.00 92 LEU A C 1
ATOM 673 O O . LEU A 1 92 ? 15.096 -7.798 -14.025 1.00 96.00 92 LEU A O 1
ATOM 677 N N . MET A 1 93 ? 13.095 -6.907 -13.543 1.00 94.25 93 MET A N 1
ATOM 678 C CA . MET A 1 93 ? 13.144 -5.919 -14.623 1.00 94.25 93 MET A CA 1
ATOM 679 C C . MET A 1 93 ? 14.274 -4.906 -14.425 1.00 94.25 93 MET A C 1
ATOM 681 O O . MET A 1 93 ? 14.936 -4.558 -15.396 1.00 94.25 93 MET A O 1
ATOM 685 N N . ARG A 1 94 ? 14.534 -4.489 -13.180 1.00 93.81 94 ARG A N 1
ATOM 686 C CA . ARG A 1 94 ? 15.677 -3.630 -12.832 1.00 93.81 94 ARG A CA 1
ATOM 687 C C . ARG A 1 94 ? 17.031 -4.343 -12.876 1.00 93.81 94 ARG A C 1
ATOM 689 O O . ARG A 1 94 ? 18.050 -3.677 -12.902 1.00 93.81 94 ARG A O 1
ATOM 696 N N . ALA A 1 95 ? 17.065 -5.672 -12.807 1.00 92.75 95 ALA A N 1
ATOM 697 C CA . ALA A 1 95 ? 18.306 -6.434 -12.952 1.00 92.75 95 ALA A CA 1
ATOM 698 C C . ALA A 1 95 ? 18.655 -6.708 -14.426 1.00 92.75 95 ALA A C 1
ATOM 700 O O . ALA A 1 95 ? 19.804 -7.008 -14.738 1.00 92.75 95 ALA A O 1
ATOM 701 N N . ALA A 1 96 ? 17.660 -6.654 -15.316 1.00 88.50 96 ALA A N 1
ATOM 702 C CA . ALA A 1 96 ? 17.812 -6.927 -16.743 1.00 88.50 96 ALA A CA 1
ATOM 703 C C . ALA A 1 96 ? 18.122 -5.679 -17.593 1.00 88.50 96 ALA A C 1
ATOM 705 O O . ALA A 1 96 ? 18.565 -5.834 -18.731 1.00 88.50 96 ALA A O 1
ATOM 706 N N . PHE A 1 97 ? 17.878 -4.479 -17.061 1.00 70.12 97 PHE A N 1
ATOM 707 C CA . PHE A 1 97 ? 18.130 -3.170 -17.677 1.00 70.12 97 PHE A CA 1
ATOM 708 C C . PHE A 1 97 ? 19.036 -2.335 -16.779 1.00 70.12 97 PHE A C 1
ATOM 710 O O . PHE A 1 97 ? 19.906 -1.629 -17.333 1.00 70.12 97 PHE A O 1
#

Foldseek 3Di:
DVVVVVVVVVVVVVVVVVVVVVVVVCVVVPDDDPVRVVVVVCVVVVVVCVVVVCCCVPNDPQLVVLVVQLVVCVVPDDPVVSVVVSVVSSVVVVVVD

InterPro domains:
  IPR008407 Branched-chain amino acid transport, AzlD [PF05437] (5-94)

Radius of gyration: 18.51 Å; chains: 1; bounding box: 48×26×39 Å

pLDDT: mean 93.35, std 4.78, range [63.06, 97.62]

Secondary structure (DSSP, 8-state):
-HHHHHHHHHHHHHHHHHHHHHHHHHHHH-SPPHHHHHHHHHHHHHHHHHHHHHHHHHS-HHHHHHHHHHHHHTTTS-HHHHHHHHHHHHHHHHHH-

Sequence (97 aa):
MSDFWLIVVLAGLLTYLTRIGGHLLIKAIGTLPPRLEAALDAVPAAVLTTIFAPVIVSGDWPERIAIVVCGFLALRLPLIATVAIGAGLVALMRAAF

Organism: NCBI:txid2293836